Protein AF-A0A1M7AHN5-F1 (afdb_monomer_lite)

Radius of gyration: 14.08 Å; chains: 1; bounding box: 31×23×42 Å

Sequence (77 aa):
MHVDQLNNVIGRSVGYKYRDSSPKVLAMKILEHMYKNGFYQATGDSLHGYKVEKANLSLSEYVDTLLKILKKNENGL

Secondary structure (DSSP, 8-state):
--HHHHHHHHHHHHHHHTTTS-HHHHHHHHHHHHHHH-EEEEEEETTTEEEEEEE---HHHHHHHHHHHHHS-TT--

Foldseek 3Di:
DDQVVQLVVLLVVLCVVQVVDQPLVSVLSSLVCCAPVFGWDWDDDPVGDIDIDTDHDDPVRSVVVNVVSVPDDSVRD

Structure (mmCIF, N/CA/C/O backbone):
data_AF-A0A1M7AHN5-F1
#
_entry.id   AF-A0A1M7AHN5-F1
#
loop_
_atom_site.group_PDB
_atom_site.id
_atom_site.type_symbol
_atom_site.label_atom_id
_atom_site.label_alt_id
_atom_site.label_comp_id
_atom_site.label_asym_id
_atom_site.label_entity_id
_atom_site.label_seq_id
_atom_site.pdbx_PDB_ins_code
_atom_site.Cartn_x
_atom_site.Cartn_y
_atom_site.Cartn_z
_atom_site.occupancy
_atom_site.B_iso_or_equiv
_atom_site.auth_seq_id
_atom_site.auth_comp_id
_atom_site.auth_asym_id
_atom_site.auth_atom_id
_atom_site.pdbx_PDB_model_num
ATOM 1 N N . MET A 1 1 ? -13.697 -11.864 9.092 1.00 56.47 1 MET A N 1
ATOM 2 C CA . MET A 1 1 ? -12.907 -11.826 7.840 1.00 56.47 1 MET A CA 1
ATOM 3 C C . MET A 1 1 ? -11.582 -11.161 8.173 1.00 56.47 1 MET A C 1
ATOM 5 O O . MET A 1 1 ? -11.617 -10.102 8.785 1.00 56.47 1 MET A O 1
ATOM 9 N N . HIS A 1 2 ? -10.446 -11.801 7.888 1.00 81.69 2 HIS A N 1
ATOM 10 C CA . HIS A 1 2 ? -9.133 -11.256 8.262 1.00 81.69 2 HIS A CA 1
ATOM 11 C C . HIS A 1 2 ? -8.729 -10.127 7.302 1.00 81.69 2 HIS A C 1
ATOM 13 O O . HIS A 1 2 ? -8.911 -10.260 6.092 1.00 81.69 2 HIS A O 1
ATOM 19 N N . VAL A 1 3 ? -8.168 -9.034 7.829 1.00 87.19 3 VAL A N 1
ATOM 20 C CA . VAL A 1 3 ? -7.685 -7.873 7.051 1.00 87.19 3 VAL A CA 1
ATOM 21 C C . VAL A 1 3 ? -6.732 -8.290 5.931 1.00 87.19 3 VAL A C 1
ATOM 23 O O . VAL A 1 3 ? -6.837 -7.801 4.807 1.00 87.19 3 VAL A O 1
ATOM 26 N N . ASP A 1 4 ? -5.881 -9.276 6.197 1.00 87.50 4 ASP A N 1
ATOM 27 C CA . ASP A 1 4 ? -4.941 -9.809 5.213 1.00 87.50 4 ASP A CA 1
ATOM 28 C C . ASP A 1 4 ? -5.651 -10.406 3.997 1.00 87.50 4 ASP A C 1
ATOM 30 O O . ASP A 1 4 ? -5.201 -10.241 2.869 1.00 87.50 4 ASP A O 1
ATOM 34 N N . GLN A 1 5 ? -6.806 -11.053 4.182 1.00 89.75 5 GLN A N 1
ATOM 35 C CA . GLN A 1 5 ? -7.579 -11.602 3.064 1.00 89.75 5 GLN A CA 1
ATOM 36 C C . GLN A 1 5 ? -8.133 -10.492 2.167 1.00 89.75 5 GLN A C 1
ATOM 38 O O . GLN A 1 5 ? -8.134 -10.646 0.944 1.00 89.75 5 GLN A O 1
ATOM 43 N N . LEU A 1 6 ? -8.563 -9.375 2.758 1.00 90.69 6 LEU A N 1
ATOM 44 C CA . LEU A 1 6 ? -9.038 -8.205 2.021 1.00 90.69 6 LEU A CA 1
ATOM 45 C C . LEU A 1 6 ? -7.893 -7.536 1.252 1.00 90.69 6 LEU A C 1
ATOM 47 O O . LEU A 1 6 ? -8.020 -7.260 0.059 1.00 90.69 6 LEU A O 1
ATOM 51 N N . ASN A 1 7 ? -6.738 -7.363 1.892 1.00 92.00 7 ASN A N 1
ATOM 52 C CA . ASN A 1 7 ? -5.556 -6.810 1.234 1.00 92.00 7 ASN A CA 1
ATOM 53 C C . ASN A 1 7 ? -4.981 -7.766 0.170 1.00 92.00 7 ASN A C 1
ATOM 55 O O . ASN A 1 7 ? -4.500 -7.314 -0.867 1.00 92.00 7 ASN A O 1
ATOM 59 N N . ASN A 1 8 ? -5.138 -9.083 0.331 1.00 92.56 8 ASN A N 1
ATOM 60 C CA . ASN A 1 8 ? -4.798 -10.068 -0.699 1.00 92.56 8 ASN A CA 1
ATOM 61 C C . ASN A 1 8 ? -5.686 -9.941 -1.944 1.00 92.56 8 ASN A C 1
ATOM 63 O O . ASN A 1 8 ? -5.218 -10.188 -3.055 1.00 92.56 8 ASN A O 1
ATOM 67 N N . VAL A 1 9 ? -6.957 -9.549 -1.799 1.00 92.94 9 VAL A N 1
ATOM 68 C CA . VAL A 1 9 ? -7.824 -9.247 -2.953 1.00 92.94 9 VAL A CA 1
ATOM 69 C C . VAL A 1 9 ? -7.292 -8.034 -3.719 1.00 92.94 9 VAL A C 1
ATOM 71 O O . VAL A 1 9 ? -7.235 -8.081 -4.949 1.00 92.94 9 VAL A O 1
ATOM 74 N N . ILE A 1 10 ? -6.837 -6.992 -3.013 1.00 92.44 10 ILE A N 1
ATOM 75 C CA . ILE A 1 10 ? -6.183 -5.826 -3.628 1.00 92.44 10 ILE A CA 1
ATOM 76 C C . ILE A 1 10 ? -4.923 -6.271 -4.379 1.00 92.44 10 ILE A C 1
ATOM 78 O O . ILE A 1 10 ? -4.790 -5.994 -5.573 1.00 92.44 10 ILE A O 1
ATOM 82 N N . GLY A 1 11 ? -4.042 -7.024 -3.713 1.00 91.56 11 GLY A N 1
ATOM 83 C CA . GLY A 1 11 ? -2.805 -7.537 -4.302 1.00 91.56 11 GLY A CA 1
ATOM 84 C C . GLY A 1 11 ? -3.048 -8.370 -5.561 1.00 91.56 11 GLY A C 1
ATOM 85 O O . GLY A 1 11 ? -2.423 -8.119 -6.588 1.00 91.56 11 GLY A O 1
ATOM 86 N N . ARG A 1 12 ? -4.017 -9.297 -5.536 1.00 93.56 12 ARG A N 1
ATOM 87 C CA . ARG A 1 12 ? -4.394 -10.096 -6.716 1.00 93.56 12 ARG A CA 1
ATOM 88 C C . ARG A 1 12 ? -4.960 -9.238 -7.840 1.00 93.56 12 ARG A C 1
ATOM 90 O O . ARG A 1 12 ? -4.573 -9.424 -8.985 1.00 93.56 12 ARG A O 1
ATOM 97 N N . SER A 1 13 ? -5.851 -8.296 -7.532 1.00 94.31 13 SER A N 1
ATOM 98 C CA . SER A 1 13 ? -6.446 -7.400 -8.534 1.00 94.31 13 SER A CA 1
ATOM 99 C C . SER A 1 13 ? -5.381 -6.576 -9.263 1.00 94.31 13 SER A C 1
ATOM 101 O O . SER A 1 13 ? -5.405 -6.469 -10.489 1.00 94.31 13 SER A O 1
ATOM 103 N N . VAL A 1 14 ? -4.401 -6.046 -8.525 1.00 93.88 14 VAL A N 1
ATOM 104 C CA . VAL A 1 14 ? -3.243 -5.365 -9.118 1.00 93.88 14 VAL A CA 1
ATOM 105 C C . VAL A 1 14 ? -2.374 -6.359 -9.895 1.00 93.88 14 VAL A C 1
ATOM 107 O O . VAL A 1 14 ? -2.031 -6.088 -11.041 1.00 93.88 14 VAL A O 1
ATOM 110 N N . GLY A 1 15 ? -2.090 -7.535 -9.332 1.00 93.44 15 GLY A N 1
ATOM 111 C CA . GLY A 1 15 ? -1.310 -8.591 -9.986 1.00 93.44 15 GLY A CA 1
ATOM 112 C C . GLY A 1 15 ? -1.883 -9.042 -11.328 1.00 93.44 15 GLY A C 1
ATOM 113 O O . GLY A 1 15 ? -1.134 -9.189 -12.285 1.00 93.44 15 GLY A O 1
ATOM 114 N N . TYR A 1 16 ? -3.206 -9.171 -11.454 1.00 94.56 16 TYR A N 1
ATOM 115 C CA . TYR A 1 16 ? -3.846 -9.496 -12.732 1.00 94.56 16 TYR A CA 1
ATOM 116 C C . TYR A 1 16 ? -3.651 -8.404 -13.790 1.00 94.56 16 TYR A C 1
ATOM 118 O O . TYR A 1 16 ? -3.525 -8.724 -14.968 1.00 94.56 16 TYR A O 1
ATOM 126 N N . LYS A 1 17 ? -3.604 -7.128 -13.387 1.00 94.38 17 LYS A N 1
ATOM 127 C CA . LYS A 1 17 ? -3.376 -5.996 -14.303 1.00 94.38 17 LYS A CA 1
ATOM 128 C C . LYS A 1 17 ? -1.916 -5.861 -14.737 1.00 94.38 17 LYS A C 1
ATOM 130 O O . LYS A 1 17 ? -1.658 -5.320 -15.805 1.00 94.38 17 LYS A O 1
ATOM 135 N N . TYR A 1 18 ? -0.981 -6.335 -13.916 1.00 92.62 18 TYR A N 1
ATOM 136 C CA . TYR A 1 18 ? 0.466 -6.193 -14.110 1.00 92.62 18 TYR A CA 1
ATOM 137 C C . TYR A 1 18 ? 1.169 -7.559 -14.125 1.00 92.62 18 TYR A C 1
ATOM 139 O O . TYR A 1 18 ? 2.241 -7.718 -13.549 1.00 92.62 18 TYR A O 1
ATOM 147 N N . ARG A 1 19 ? 0.551 -8.559 -14.765 1.00 89.06 19 ARG A N 1
ATOM 148 C CA . ARG A 1 19 ? 0.938 -9.975 -14.654 1.00 89.06 19 ARG A CA 1
ATOM 149 C C . ARG A 1 19 ? 2.377 -10.272 -15.087 1.00 89.06 19 ARG A C 1
ATOM 151 O O . ARG A 1 19 ? 3.016 -11.123 -14.479 1.00 89.06 19 ARG A O 1
ATOM 158 N N . ASP A 1 20 ? 2.871 -9.541 -16.080 1.00 92.38 20 ASP A N 1
ATOM 159 C CA . ASP A 1 20 ? 4.210 -9.730 -16.657 1.00 92.38 20 ASP A CA 1
ATOM 160 C C . ASP A 1 20 ? 5.247 -8.749 -16.082 1.00 92.38 20 ASP A C 1
ATOM 162 O O . ASP A 1 20 ? 6.367 -8.633 -16.574 1.00 92.38 20 ASP A O 1
ATOM 166 N N . SER A 1 21 ? 4.869 -7.989 -15.051 1.00 90.12 21 SER A N 1
ATOM 167 C CA . SER A 1 21 ? 5.770 -7.050 -14.387 1.00 90.12 21 SER A CA 1
ATOM 168 C C . SER A 1 21 ? 6.708 -7.768 -13.422 1.00 90.12 21 SER A C 1
ATOM 170 O O . SER A 1 21 ? 6.335 -8.754 -12.788 1.00 90.12 21 SER A O 1
ATOM 172 N N . SER A 1 22 ? 7.915 -7.225 -13.239 1.00 90.50 22 SER A N 1
ATOM 173 C CA . SER A 1 22 ? 8.822 -7.728 -12.207 1.00 90.50 22 SER A CA 1
ATOM 174 C C . SER A 1 22 ? 8.202 -7.570 -10.807 1.00 90.50 22 SER A C 1
ATOM 176 O O . SER A 1 22 ? 7.393 -6.656 -10.593 1.00 90.50 22 SER A O 1
ATOM 178 N N . PRO A 1 23 ? 8.602 -8.393 -9.817 1.00 89.25 23 PRO A N 1
ATOM 179 C CA . PRO A 1 23 ? 8.107 -8.280 -8.441 1.00 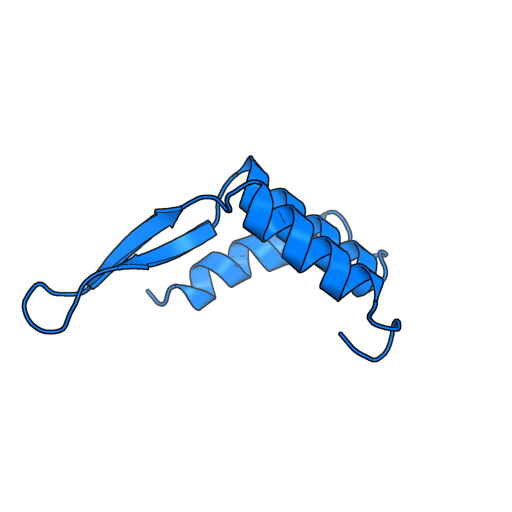89.25 23 PRO A CA 1
ATOM 180 C C . PRO A 1 23 ? 8.240 -6.863 -7.868 1.00 89.25 23 PRO A C 1
ATOM 182 O O . PRO A 1 23 ? 7.349 -6.372 -7.177 1.00 89.25 23 PRO A O 1
ATOM 185 N N . LYS A 1 24 ? 9.318 -6.157 -8.233 1.00 90.81 24 LYS A N 1
ATOM 186 C CA . LYS A 1 24 ? 9.552 -4.758 -7.862 1.00 90.81 24 LYS A CA 1
ATOM 187 C C . LYS A 1 24 ? 8.512 -3.810 -8.440 1.00 90.81 24 LYS A C 1
ATOM 189 O O . LYS A 1 24 ? 7.964 -2.987 -7.710 1.00 90.81 24 LYS A O 1
ATOM 194 N N . VAL A 1 25 ? 8.212 -3.933 -9.730 1.00 92.06 25 VAL A N 1
ATOM 195 C CA . VAL A 1 25 ? 7.164 -3.129 -10.372 1.00 92.06 25 VAL A CA 1
ATOM 196 C C . VAL A 1 25 ? 5.803 -3.443 -9.760 1.00 92.06 25 VAL A C 1
ATOM 198 O O . VAL A 1 25 ? 5.061 -2.516 -9.433 1.00 92.06 25 VAL A O 1
ATOM 201 N N . LEU A 1 26 ? 5.503 -4.719 -9.513 1.00 93.19 26 LEU A N 1
ATOM 202 C CA . LEU A 1 26 ? 4.255 -5.122 -8.875 1.00 93.19 26 LEU A CA 1
ATOM 203 C C . LEU A 1 26 ? 4.111 -4.528 -7.464 1.00 93.19 26 LEU A C 1
ATOM 205 O O . LEU A 1 26 ? 3.069 -3.954 -7.148 1.00 93.19 26 LEU A O 1
ATOM 209 N N . ALA A 1 27 ? 5.164 -4.579 -6.645 1.00 93.06 27 ALA A N 1
ATOM 210 C CA . ALA A 1 27 ? 5.176 -3.985 -5.309 1.00 93.06 27 ALA A CA 1
ATOM 211 C C . ALA A 1 27 ? 4.929 -2.467 -5.348 1.00 93.06 27 ALA A C 1
ATOM 213 O O . ALA A 1 27 ? 4.116 -1.955 -4.577 1.00 93.06 27 ALA A O 1
ATOM 214 N N . MET A 1 28 ? 5.556 -1.747 -6.288 1.00 94.88 28 MET A N 1
ATOM 215 C CA . MET A 1 28 ? 5.299 -0.314 -6.480 1.00 94.88 28 MET A CA 1
ATOM 216 C C . MET A 1 28 ? 3.846 -0.037 -6.892 1.00 94.88 28 MET A C 1
ATOM 218 O O . MET A 1 28 ? 3.254 0.928 -6.414 1.00 94.88 28 MET A O 1
ATOM 222 N N . LYS A 1 29 ? 3.243 -0.879 -7.741 1.00 96.12 29 LYS A N 1
ATOM 223 C CA . LYS A 1 29 ? 1.838 -0.726 -8.158 1.00 96.12 29 LYS A CA 1
ATOM 224 C C . LYS A 1 29 ? 0.843 -1.023 -7.045 1.00 96.12 29 LYS A C 1
ATOM 226 O O . LYS A 1 29 ? -0.180 -0.344 -6.951 1.00 96.12 29 LYS A O 1
ATOM 231 N N . ILE A 1 30 ? 1.143 -1.992 -6.187 1.00 95.25 30 ILE A N 1
ATOM 232 C CA . ILE A 1 30 ? 0.350 -2.257 -4.984 1.00 95.25 30 ILE A CA 1
ATOM 233 C C . ILE A 1 30 ? 0.446 -1.057 -4.036 1.00 95.25 30 ILE A C 1
ATOM 235 O O . ILE A 1 30 ? -0.585 -0.551 -3.599 1.00 95.25 30 ILE A O 1
ATOM 239 N N . LEU A 1 31 ? 1.654 -0.544 -3.790 1.00 95.94 31 LEU A N 1
ATOM 240 C CA . LEU A 1 31 ? 1.871 0.631 -2.946 1.00 95.94 31 LEU A CA 1
ATOM 241 C C . LEU A 1 31 ? 1.134 1.874 -3.483 1.00 95.94 31 LEU A C 1
ATOM 243 O O . LEU A 1 31 ? 0.458 2.572 -2.729 1.00 95.94 31 LEU A O 1
ATOM 247 N N . GLU A 1 32 ? 1.200 2.118 -4.796 1.00 96.31 32 GLU A N 1
ATOM 248 C CA . GLU A 1 32 ? 0.455 3.190 -5.470 1.00 96.31 32 GLU A CA 1
ATOM 249 C C . GLU A 1 32 ? -1.064 3.036 -5.275 1.00 96.31 32 GLU A C 1
ATOM 251 O O . GLU A 1 32 ? -1.764 4.022 -5.029 1.00 96.31 32 GLU A O 1
ATOM 256 N N . HIS A 1 33 ? -1.584 1.806 -5.346 1.00 96.38 33 HIS A N 1
ATOM 257 C CA . HIS A 1 33 ? -2.996 1.535 -5.088 1.00 96.38 33 HIS A CA 1
ATOM 258 C C . HIS A 1 33 ? -3.381 1.864 -3.644 1.00 96.38 33 HIS A C 1
ATOM 260 O O . HIS A 1 33 ? -4.395 2.525 -3.435 1.00 96.38 33 HIS A O 1
ATOM 266 N N . MET A 1 34 ? -2.583 1.441 -2.661 1.00 95.25 34 MET A N 1
ATOM 267 C CA . MET A 1 34 ? -2.849 1.713 -1.243 1.00 95.25 34 MET A CA 1
ATOM 268 C C . MET A 1 34 ? -2.835 3.214 -0.928 1.00 95.25 34 MET A C 1
ATOM 270 O O . MET A 1 34 ? -3.619 3.679 -0.106 1.00 95.25 34 MET A O 1
ATOM 274 N N . TYR A 1 35 ? -1.990 3.985 -1.615 1.00 96.69 35 TYR A N 1
ATOM 275 C CA . TYR A 1 35 ? -1.958 5.441 -1.492 1.00 96.69 35 TYR A CA 1
ATOM 276 C C . TYR A 1 35 ? -3.198 6.115 -2.105 1.00 96.69 35 TYR A C 1
ATOM 278 O O . TYR A 1 35 ? -3.843 6.937 -1.459 1.00 96.69 35 TYR A O 1
ATOM 286 N N . LYS A 1 36 ? -3.566 5.755 -3.343 1.00 96.19 36 LYS A N 1
ATOM 287 C CA . LYS A 1 36 ? -4.651 6.429 -4.084 1.00 96.19 36 LYS A CA 1
ATOM 288 C C . LYS A 1 36 ? -6.049 5.952 -3.701 1.00 96.19 36 LYS A C 1
ATOM 290 O O . LYS A 1 36 ? -6.976 6.750 -3.619 1.00 96.19 36 LYS A O 1
ATOM 295 N N . ASN A 1 37 ? -6.202 4.646 -3.513 1.00 95.56 37 ASN A N 1
ATOM 296 C CA . ASN A 1 37 ? -7.499 3.990 -3.358 1.00 95.56 37 ASN A CA 1
ATOM 297 C C . ASN A 1 37 ? -7.711 3.424 -1.959 1.00 95.56 37 ASN A C 1
ATOM 299 O O . ASN A 1 37 ? -8.838 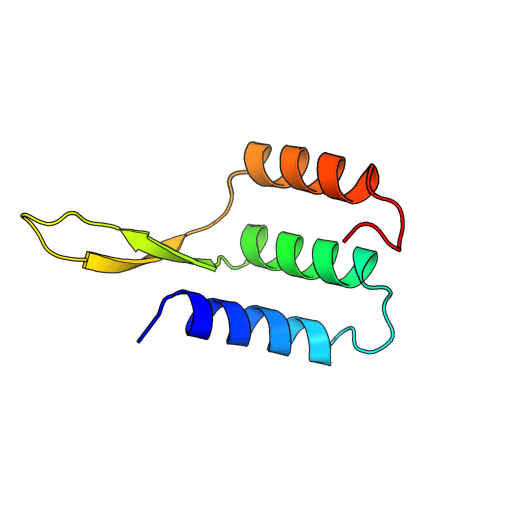3.033 -1.659 1.00 95.56 37 ASN A O 1
ATOM 303 N N . GLY A 1 38 ? -6.662 3.356 -1.142 1.00 95.38 38 GLY A N 1
ATOM 304 C CA . GLY A 1 38 ? -6.693 2.826 0.212 1.00 95.38 38 GLY A CA 1
ATOM 305 C C . GLY A 1 38 ? -6.438 1.325 0.324 1.00 95.38 38 GLY A C 1
ATOM 306 O O . GLY A 1 38 ? -6.358 0.590 -0.661 1.00 95.38 38 GLY A O 1
ATOM 307 N N . PHE A 1 39 ? -6.328 0.883 1.568 1.00 95.31 39 PHE A N 1
ATOM 308 C CA . PHE A 1 39 ? -6.157 -0.492 2.015 1.00 95.31 39 PHE A CA 1
ATOM 309 C C . PHE A 1 39 ? -7.022 -0.737 3.252 1.00 95.31 39 PHE A C 1
ATOM 311 O O . PHE A 1 39 ? -7.557 0.201 3.845 1.00 95.31 39 PHE A O 1
ATOM 318 N N . TYR A 1 40 ? -7.199 -1.999 3.628 1.00 94.69 40 TYR A N 1
ATOM 319 C CA . TYR A 1 40 ? -7.940 -2.346 4.833 1.00 94.69 40 TYR A CA 1
ATOM 320 C C . TYR A 1 40 ? -6.989 -2.459 6.018 1.00 94.69 40 TYR A C 1
ATOM 322 O O . TYR A 1 40 ? -5.922 -3.063 5.906 1.00 94.69 40 TYR A O 1
ATOM 330 N N . GLN A 1 41 ? -7.404 -1.918 7.156 1.00 93.44 41 GLN A N 1
ATOM 331 C CA . GLN A 1 41 ? -6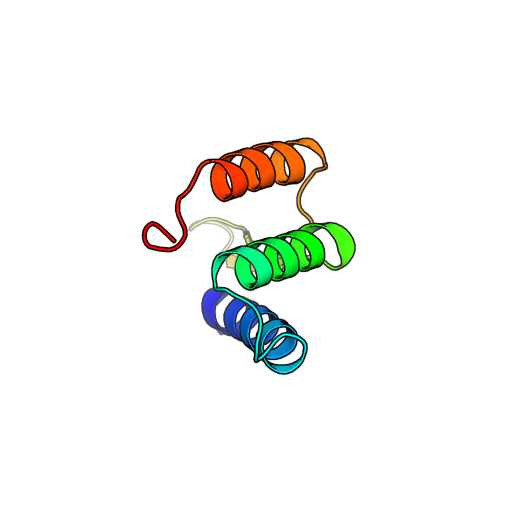.714 -2.047 8.432 1.00 93.44 41 GLN A CA 1
ATOM 332 C C . GLN A 1 41 ? -7.698 -2.458 9.526 1.00 93.44 41 GLN A C 1
ATOM 334 O O . GLN A 1 41 ? -8.891 -2.162 9.443 1.00 93.44 41 GLN A O 1
ATOM 339 N N . ALA A 1 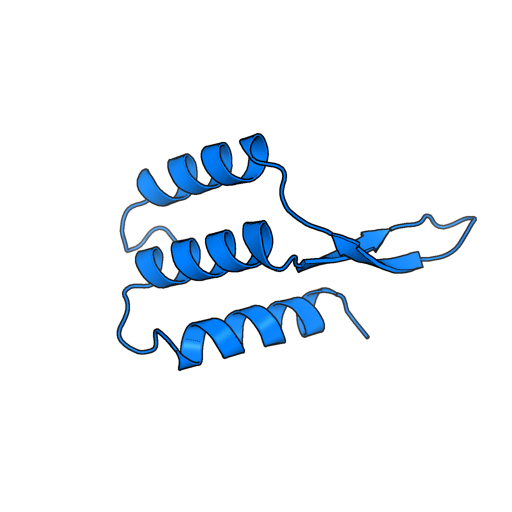42 ? -7.196 -3.154 10.545 1.00 91.00 42 ALA A N 1
ATOM 340 C CA . ALA A 1 42 ? -7.950 -3.412 11.763 1.00 91.00 42 ALA A CA 1
ATOM 341 C C . ALA A 1 42 ? -7.583 -2.341 12.786 1.00 91.00 42 ALA A C 1
ATOM 343 O O . ALA A 1 42 ? -6.403 -2.139 13.068 1.00 91.00 42 ALA A O 1
ATOM 344 N N . THR A 1 43 ? -8.583 -1.676 13.344 1.00 89.25 43 THR A N 1
ATOM 345 C CA . THR A 1 43 ? -8.408 -0.725 14.441 1.00 89.25 43 THR A CA 1
ATOM 346 C C . THR A 1 43 ? -9.303 -1.108 15.604 1.00 89.25 43 THR A C 1
ATOM 348 O O . THR A 1 43 ? -10.340 -1.745 15.425 1.00 89.25 43 THR A O 1
ATOM 351 N N . GLY A 1 44 ? -8.873 -0.765 16.811 1.00 86.38 44 GLY A N 1
ATOM 352 C CA . GLY A 1 44 ? -9.535 -1.170 18.043 1.00 86.38 44 GLY A CA 1
ATOM 353 C C . GLY A 1 44 ? -8.591 -1.890 18.991 1.00 86.38 44 GLY A C 1
ATOM 354 O O . GLY A 1 44 ? -7.403 -2.068 18.713 1.00 86.38 44 GLY A O 1
ATOM 355 N N . ASP A 1 45 ? -9.140 -2.272 20.131 1.00 83.50 45 ASP A N 1
ATOM 356 C CA . ASP A 1 45 ? -8.407 -2.857 21.243 1.00 83.50 45 ASP A CA 1
ATOM 357 C C . ASP A 1 45 ? -9.245 -3.956 21.913 1.00 83.50 45 ASP A C 1
ATOM 359 O O . ASP A 1 45 ? -10.396 -4.212 21.549 1.00 83.50 45 ASP A O 1
ATOM 363 N N . SER A 1 46 ? -8.655 -4.642 22.889 1.00 82.88 46 SER A N 1
ATOM 364 C CA . SER A 1 46 ? -9.320 -5.723 23.617 1.00 82.88 46 SER A CA 1
ATOM 365 C C . SER A 1 46 ? -10.507 -5.262 24.473 1.00 82.88 46 SER A C 1
ATOM 367 O O . SER A 1 46 ? -11.334 -6.099 24.827 1.00 82.88 46 SER A O 1
ATOM 369 N N . LEU A 1 47 ? -10.608 -3.969 24.800 1.00 82.44 47 LEU A N 1
ATOM 370 C CA . LEU A 1 47 ? -11.708 -3.391 25.573 1.00 82.44 47 LEU A CA 1
ATOM 371 C C . LEU A 1 47 ? -12.915 -3.037 24.692 1.00 82.44 47 LEU A C 1
ATOM 373 O O . LEU A 1 47 ? -14.052 -3.262 25.097 1.00 82.44 47 LEU A O 1
ATOM 377 N N . HIS A 1 48 ? -12.676 -2.491 23.501 1.00 84.44 48 HIS A N 1
ATOM 378 C CA . HIS A 1 48 ? -13.708 -1.926 22.622 1.00 84.44 48 HIS A CA 1
ATOM 379 C C . HIS A 1 48 ? -14.004 -2.792 21.389 1.00 84.44 48 HIS A C 1
ATOM 381 O O . HIS A 1 48 ? -14.904 -2.478 20.607 1.00 84.44 48 HIS A O 1
ATOM 387 N N . GLY A 1 49 ? -13.271 -3.894 21.222 1.00 85.69 49 GLY A N 1
ATOM 388 C CA . GLY A 1 49 ? -13.364 -4.773 20.065 1.00 85.69 49 GLY A CA 1
ATOM 389 C C . GLY A 1 49 ? -12.616 -4.230 18.848 1.00 85.69 49 GLY A C 1
ATOM 390 O O . GLY A 1 49 ? -12.195 -3.075 18.793 1.00 85.69 49 GLY A O 1
ATOM 391 N N . TYR A 1 50 ? -12.448 -5.095 17.848 1.00 87.50 50 TYR A N 1
ATOM 392 C CA . TYR A 1 50 ? -11.774 -4.759 16.597 1.00 87.50 50 TYR A CA 1
ATOM 393 C C . TYR A 1 50 ? -12.788 -4.439 15.501 1.00 87.50 50 TYR A C 1
ATOM 395 O O . TYR A 1 50 ? -13.729 -5.200 15.265 1.00 87.50 50 TYR A O 1
ATOM 403 N N . LYS A 1 51 ? -12.546 -3.352 14.772 1.00 89.94 51 LYS A N 1
ATOM 404 C CA . LYS A 1 51 ? -13.237 -3.002 13.530 1.00 89.94 51 LYS A CA 1
ATOM 405 C C . LYS A 1 51 ? -12.275 -3.081 12.353 1.00 89.94 51 LYS A C 1
ATOM 407 O O . LYS A 1 51 ? -11.081 -2.842 12.494 1.00 89.94 51 LYS A O 1
ATOM 412 N N . VAL A 1 52 ? -12.811 -3.405 11.181 1.00 90.88 52 VAL A N 1
ATOM 413 C CA . VAL A 1 52 ? -12.077 -3.318 9.916 1.00 90.88 52 VAL A CA 1
ATOM 414 C C . VAL A 1 52 ? -12.528 -2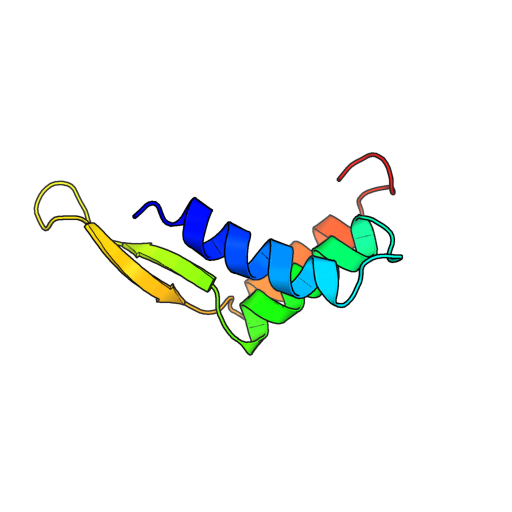.059 9.202 1.00 90.88 52 VAL A C 1
ATOM 416 O O . VAL A 1 52 ? -13.719 -1.875 8.962 1.00 90.88 52 VAL A O 1
ATOM 419 N N . GLU A 1 53 ? -11.581 -1.208 8.843 1.00 93.12 53 GLU A N 1
ATOM 420 C CA . GLU A 1 53 ? -11.856 0.035 8.138 1.00 93.12 53 GLU A CA 1
ATOM 421 C C . GLU A 1 53 ? -10.875 0.253 6.994 1.00 93.12 53 GLU A C 1
ATOM 423 O O . GLU A 1 53 ? -9.842 -0.413 6.886 1.00 93.12 53 GLU A O 1
ATOM 428 N N . LYS A 1 54 ? -11.237 1.174 6.105 1.00 93.88 54 LYS A N 1
ATOM 429 C CA . LYS A 1 54 ? -10.415 1.542 4.964 1.00 93.88 54 LYS A CA 1
ATOM 430 C C . LYS A 1 54 ? -9.576 2.764 5.321 1.00 93.88 54 LYS A C 1
ATOM 432 O O . LYS A 1 54 ? -10.123 3.757 5.792 1.00 93.88 54 LYS A O 1
ATOM 437 N N . ALA A 1 55 ? -8.279 2.690 5.068 1.00 94.38 55 ALA A N 1
ATOM 438 C CA . ALA A 1 55 ? -7.329 3.769 5.294 1.00 94.38 55 ALA A CA 1
ATOM 439 C C . ALA A 1 55 ? -6.487 4.006 4.043 1.00 94.38 55 ALA A C 1
ATOM 441 O O . ALA A 1 55 ? -6.376 3.131 3.187 1.00 94.38 55 ALA A O 1
ATOM 442 N N . ASN A 1 56 ? -5.877 5.181 3.951 1.00 94.50 56 ASN A N 1
ATOM 443 C CA . ASN A 1 56 ? -4.911 5.498 2.909 1.00 94.50 56 ASN A CA 1
ATOM 444 C C . ASN A 1 56 ? -3.553 5.739 3.555 1.00 94.50 56 ASN A C 1
ATOM 446 O O . ASN A 1 56 ? -3.476 6.225 4.682 1.00 94.50 56 ASN A O 1
ATOM 450 N N . LEU A 1 57 ? -2.491 5.438 2.814 1.00 94.19 57 LEU A N 1
ATOM 451 C CA . LEU A 1 57 ? -1.156 5.876 3.203 1.00 94.19 57 LEU A CA 1
ATOM 452 C C . LEU A 1 57 ? -1.085 7.400 3.132 1.00 94.19 57 LEU A C 1
ATOM 454 O O . LEU A 1 57 ? -1.601 8.010 2.190 1.00 94.19 57 LEU A O 1
ATOM 458 N N . SER A 1 58 ? -0.395 8.015 4.084 1.00 95.81 58 SER A N 1
ATOM 459 C CA . SER A 1 58 ? 0.044 9.396 3.923 1.00 95.81 58 SER A CA 1
ATOM 460 C C . SER A 1 58 ? 1.074 9.500 2.794 1.00 95.81 58 SER A C 1
ATOM 462 O O . SER A 1 58 ? 1.739 8.526 2.424 1.00 95.81 58 SER A O 1
ATOM 464 N N . LEU A 1 59 ? 1.254 10.710 2.255 1.00 95.12 59 LEU A N 1
ATOM 465 C CA . LEU A 1 59 ? 2.294 10.959 1.256 1.00 95.12 59 LEU A CA 1
ATOM 466 C C . LEU A 1 59 ? 3.691 10.592 1.788 1.00 95.12 59 LEU A C 1
ATOM 468 O O . LEU A 1 59 ? 4.490 10.035 1.039 1.00 95.12 59 LEU A O 1
ATOM 472 N N . SER A 1 60 ? 3.971 10.854 3.071 1.00 96.06 60 SER A N 1
ATOM 473 C CA . SER A 1 60 ? 5.263 10.513 3.682 1.00 96.06 60 SER A CA 1
ATOM 474 C C . SER A 1 60 ? 5.483 9.004 3.704 1.00 96.06 60 SER A C 1
ATOM 476 O O . SER A 1 60 ? 6.500 8.527 3.211 1.00 96.06 60 SER A O 1
ATOM 478 N N . GLU A 1 61 ? 4.508 8.235 4.197 1.00 95.31 61 GLU A N 1
ATOM 479 C CA . GLU A 1 61 ? 4.613 6.771 4.264 1.00 95.31 61 GLU A CA 1
ATOM 480 C C . GLU A 1 61 ? 4.756 6.147 2.876 1.00 95.31 61 GLU A C 1
ATOM 482 O O . GLU A 1 61 ? 5.532 5.204 2.688 1.00 95.31 61 GLU A O 1
ATOM 487 N N . TYR A 1 62 ? 4.036 6.694 1.892 1.00 95.44 62 TYR A N 1
ATOM 488 C CA . TYR A 1 62 ? 4.158 6.291 0.498 1.00 95.44 62 TYR A CA 1
ATOM 489 C C . TYR A 1 62 ? 5.581 6.517 -0.028 1.00 95.44 62 TYR A C 1
ATOM 491 O O . TYR A 1 62 ? 6.202 5.580 -0.531 1.00 95.44 62 TYR A O 1
ATOM 499 N N . VAL A 1 63 ? 6.118 7.733 0.114 1.00 96.56 63 VAL A N 1
ATOM 500 C CA . VAL A 1 63 ? 7.460 8.087 -0.376 1.00 96.56 63 VAL A CA 1
ATOM 501 C C . VAL A 1 63 ? 8.539 7.273 0.338 1.00 96.56 63 VAL A C 1
ATOM 503 O O . VAL A 1 63 ? 9.399 6.686 -0.322 1.00 96.56 63 VAL A O 1
ATOM 506 N N . ASP A 1 64 ? 8.467 7.159 1.663 1.00 96.12 64 ASP A N 1
ATOM 507 C CA . ASP A 1 64 ? 9.446 6.420 2.463 1.00 96.12 64 ASP A CA 1
ATOM 508 C C . ASP A 1 64 ? 9.476 4.935 2.092 1.00 96.12 64 ASP A C 1
ATOM 510 O O . ASP A 1 64 ? 10.544 4.324 1.966 1.00 96.12 64 ASP A O 1
ATOM 514 N N . THR A 1 65 ? 8.303 4.339 1.875 1.00 93.81 65 THR A N 1
ATOM 515 C CA . THR A 1 65 ? 8.188 2.934 1.469 1.00 93.81 65 THR A CA 1
ATOM 516 C C . THR A 1 65 ? 8.645 2.734 0.027 1.00 93.81 65 THR A C 1
ATOM 518 O O . THR A 1 65 ? 9.373 1.779 -0.255 1.00 93.81 65 THR A O 1
ATOM 521 N N . LEU A 1 66 ? 8.311 3.657 -0.878 1.00 94.56 66 LEU A N 1
ATOM 522 C CA . LEU A 1 66 ? 8.767 3.621 -2.266 1.00 94.56 66 LEU A CA 1
ATOM 523 C C . LEU A 1 66 ? 10.298 3.658 -2.344 1.00 94.56 66 LEU A C 1
ATOM 525 O O . LEU A 1 66 ? 10.897 2.837 -3.037 1.00 94.56 66 LEU A O 1
ATOM 529 N N . LEU A 1 67 ? 10.947 4.540 -1.580 1.00 94.00 67 LEU A N 1
ATOM 530 C CA . LEU A 1 67 ? 12.409 4.618 -1.516 1.00 94.00 67 LEU A CA 1
ATOM 531 C C . LEU A 1 67 ? 13.036 3.313 -1.006 1.00 94.00 67 LEU A C 1
ATOM 533 O O . LEU A 1 67 ? 14.073 2.890 -1.518 1.00 94.00 67 LEU A O 1
ATOM 537 N N . LYS A 1 68 ? 12.411 2.638 -0.033 1.00 92.31 68 LYS A N 1
ATOM 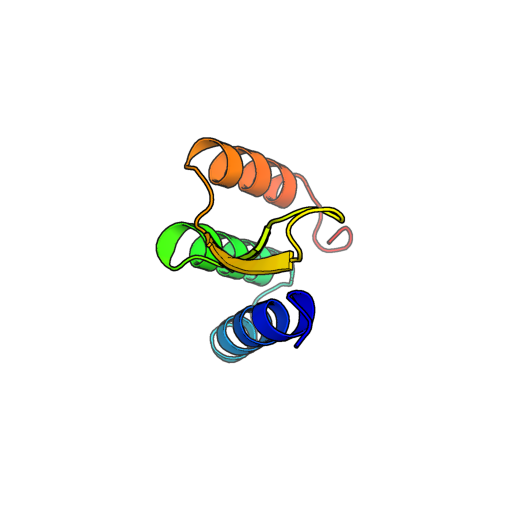538 C CA . LYS A 1 68 ? 12.868 1.323 0.453 1.00 92.31 68 LYS A CA 1
ATOM 539 C C . LYS A 1 68 ? 12.746 0.242 -0.624 1.00 92.31 68 LYS A C 1
ATOM 541 O O . LYS A 1 68 ? 13.682 -0.535 -0.799 1.00 92.31 68 LYS A O 1
ATOM 546 N N . ILE A 1 69 ? 11.639 0.212 -1.372 1.00 90.00 69 ILE A N 1
ATOM 547 C CA . ILE A 1 69 ? 11.446 -0.716 -2.502 1.00 90.00 69 ILE A CA 1
ATOM 548 C C . ILE A 1 69 ? 12.490 -0.455 -3.592 1.00 90.00 69 ILE A C 1
ATOM 550 O O . ILE A 1 69 ? 13.096 -1.388 -4.115 1.00 90.00 69 ILE A O 1
ATOM 554 N N . LEU A 1 70 ? 12.750 0.814 -3.916 1.00 88.50 70 LEU A N 1
ATOM 555 C CA . LEU A 1 70 ? 13.731 1.189 -4.933 1.00 88.50 70 LEU A CA 1
ATOM 556 C C . LEU A 1 70 ? 15.155 0.756 -4.567 1.00 88.50 70 LEU A C 1
ATOM 558 O O . LEU A 1 70 ? 15.897 0.352 -5.462 1.00 88.50 70 LEU A O 1
ATOM 562 N N . LYS A 1 71 ? 15.507 0.767 -3.275 1.00 88.38 71 LYS A N 1
ATOM 563 C CA . LYS A 1 71 ? 16.806 0.303 -2.760 1.00 88.38 71 LYS A CA 1
ATOM 564 C C . LYS A 1 71 ? 16.971 -1.221 -2.759 1.00 88.38 71 LYS A C 1
ATOM 566 O O . LYS A 1 71 ? 18.103 -1.694 -2.703 1.00 88.38 71 LYS A O 1
ATOM 571 N N . LYS A 1 72 ? 15.883 -1.996 -2.814 1.00 84.50 72 LYS A N 1
ATOM 572 C CA . LYS A 1 72 ? 15.950 -3.462 -2.896 1.00 84.50 72 LYS A CA 1
ATOM 573 C C . LYS A 1 72 ? 16.319 -3.910 -4.317 1.00 84.50 72 LYS A C 1
ATOM 575 O O . LYS A 1 72 ? 15.856 -3.336 -5.313 1.00 84.50 72 LYS A O 1
ATOM 580 N N . ASN A 1 73 ? 17.170 -4.933 -4.397 1.00 73.69 73 ASN A N 1
ATOM 581 C CA . ASN A 1 73 ? 17.446 -5.661 -5.636 1.00 73.69 73 ASN A CA 1
ATOM 582 C C . ASN A 1 73 ? 16.247 -6.556 -6.001 1.00 73.69 73 ASN A C 1
ATOM 584 O O . ASN A 1 73 ? 15.361 -6.783 -5.178 1.00 73.69 73 ASN A O 1
ATOM 588 N N . GLU A 1 74 ? 16.202 -7.054 -7.238 1.00 64.69 74 GLU A N 1
ATOM 589 C CA . GLU A 1 74 ? 15.046 -7.821 -7.736 1.00 64.69 74 GLU A CA 1
ATOM 590 C C . GLU A 1 74 ? 14.795 -9.131 -6.968 1.00 64.69 74 GLU A C 1
ATOM 592 O O . GLU A 1 74 ? 13.658 -9.583 -6.910 1.00 64.69 74 GLU A O 1
ATOM 597 N N . ASN A 1 75 ? 15.826 -9.675 -6.309 1.00 58.66 75 ASN A N 1
ATOM 598 C CA . ASN A 1 75 ? 15.766 -10.905 -5.508 1.00 58.66 75 ASN A CA 1
ATOM 599 C C . ASN A 1 75 ? 15.494 -10.661 -4.008 1.00 58.66 75 ASN A C 1
ATOM 601 O O . ASN A 1 75 ? 15.456 -11.611 -3.232 1.00 58.66 75 ASN A O 1
ATOM 605 N N . GLY A 1 76 ? 15.397 -9.399 -3.576 1.00 52.38 76 GLY A N 1
ATOM 606 C CA . GLY A 1 76 ? 15.292 -8.999 -2.166 1.00 52.38 76 GLY A CA 1
ATOM 607 C C . GLY A 1 76 ? 13.903 -8.516 -1.751 1.00 52.38 76 GLY A C 1
ATOM 608 O O . GLY A 1 76 ? 13.771 -7.903 -0.682 1.00 52.38 76 GLY A O 1
ATOM 609 N N . LEU A 1 77 ? 12.903 -8.725 -2.609 1.00 57.62 77 LEU A N 1
ATOM 610 C CA . LEU A 1 77 ? 11.481 -8.482 -2.365 1.00 57.62 77 LEU A CA 1
ATOM 611 C C . LEU A 1 77 ? 10.750 -9.795 -2.115 1.00 57.62 77 LEU A C 1
ATOM 613 O O . LEU A 1 77 ? 10.943 -10.727 -2.922 1.00 57.62 77 LEU A O 1
#

pLDDT: mean 89.57, std 9.38, range [52.38, 96.69]